Protein AF-A0A1Z4QS79-F1 (afdb_monomer_lite)

pLDDT: mean 78.28, std 18.66, range [39.72, 96.19]

Structure (mmCIF, N/CA/C/O backbone):
data_AF-A0A1Z4QS79-F1
#
_entry.id   AF-A0A1Z4QS79-F1
#
loop_
_atom_site.group_PDB
_atom_site.id
_atom_site.type_symbol
_atom_site.label_atom_id
_atom_site.label_alt_id
_atom_site.label_comp_id
_atom_site.label_asym_id
_atom_site.label_entity_id
_atom_site.label_seq_id
_atom_site.pdbx_PDB_ins_code
_atom_site.Cartn_x
_atom_site.Cartn_y
_atom_site.Cartn_z
_atom_site.occupancy
_atom_site.B_iso_or_equiv
_atom_site.auth_seq_id
_atom_site.auth_comp_id
_atom_site.auth_asym_id
_atom_site.auth_atom_id
_atom_site.pdbx_PDB_model_num
ATOM 1 N N . MET A 1 1 ? 86.157 -21.335 18.950 1.00 47.50 1 MET A N 1
ATOM 2 C CA . MET A 1 1 ? 85.228 -20.273 19.401 1.00 47.50 1 MET A CA 1
ATOM 3 C C . MET A 1 1 ? 84.465 -19.726 18.205 1.00 47.50 1 MET A C 1
ATOM 5 O O . MET A 1 1 ? 85.103 -19.113 17.361 1.00 47.50 1 MET A O 1
ATOM 9 N N . LYS A 1 2 ? 83.144 -19.935 18.139 1.00 39.72 2 LYS A N 1
ATOM 10 C CA . LYS A 1 2 ? 82.131 -18.907 17.822 1.00 39.72 2 LYS A CA 1
ATOM 11 C C . LYS A 1 2 ? 80.748 -19.562 17.722 1.00 39.72 2 LYS A C 1
ATOM 13 O O . LYS A 1 2 ? 80.511 -20.421 16.884 1.00 39.72 2 LYS A O 1
ATOM 18 N N . PHE A 1 3 ? 79.905 -19.155 18.665 1.00 45.88 3 PHE A N 1
ATOM 19 C CA . PHE A 1 3 ? 78.461 -19.349 18.743 1.00 45.88 3 PHE A CA 1
ATOM 20 C C . PHE A 1 3 ? 77.746 -18.755 17.526 1.00 45.88 3 PHE A C 1
ATOM 22 O O . PHE A 1 3 ? 78.209 -17.740 17.017 1.00 45.88 3 PHE A O 1
ATOM 29 N N . LEU A 1 4 ? 76.576 -19.292 17.170 1.00 42.06 4 LEU A N 1
ATOM 30 C CA . LEU A 1 4 ? 75.436 -18.524 16.642 1.00 42.06 4 LEU A CA 1
ATOM 31 C C . LEU A 1 4 ? 74.175 -19.399 16.823 1.00 42.06 4 LEU A C 1
ATOM 33 O O . LEU A 1 4 ? 74.012 -20.397 16.133 1.00 42.06 4 LEU A O 1
ATOM 37 N N . LEU A 1 5 ? 73.498 -19.326 17.970 1.00 43.06 5 LEU A N 1
ATOM 38 C CA . LEU A 1 5 ? 72.330 -18.482 18.274 1.00 43.06 5 LEU A CA 1
ATOM 39 C C . LEU A 1 5 ? 71.198 -18.514 17.233 1.00 43.06 5 LEU A C 1
ATOM 41 O O . LEU A 1 5 ? 71.299 -17.959 16.143 1.00 43.06 5 LEU A O 1
ATOM 45 N N . SER A 1 6 ? 70.100 -19.129 17.677 1.00 45.69 6 SER A N 1
ATOM 46 C CA . SER A 1 6 ? 68.745 -19.096 17.142 1.00 45.69 6 SER A CA 1
ATOM 47 C C . SER A 1 6 ? 68.242 -17.685 16.843 1.00 45.69 6 SER A C 1
ATOM 49 O O . SER A 1 6 ? 68.407 -16.786 17.665 1.00 45.69 6 SER A O 1
ATOM 51 N N . PHE A 1 7 ? 67.481 -17.543 15.758 1.00 44.22 7 PHE A N 1
ATOM 52 C CA . PHE A 1 7 ? 66.490 -16.479 15.618 1.00 44.22 7 PHE A CA 1
ATOM 53 C C . PHE A 1 7 ? 65.164 -17.073 15.142 1.00 44.22 7 PHE A C 1
ATOM 55 O O . PHE A 1 7 ? 64.984 -17.417 13.978 1.00 44.22 7 PHE A O 1
ATOM 62 N N . ILE A 1 8 ? 64.242 -17.202 16.094 1.00 52.78 8 ILE A N 1
ATOM 63 C CA . ILE A 1 8 ? 62.802 -17.270 15.861 1.00 52.78 8 ILE A CA 1
ATOM 64 C C . ILE A 1 8 ? 62.347 -15.814 15.789 1.00 52.78 8 ILE A C 1
ATOM 66 O O . ILE A 1 8 ? 62.561 -15.085 16.755 1.00 52.78 8 ILE A O 1
ATOM 70 N N . PHE A 1 9 ? 61.712 -15.383 14.699 1.00 46.50 9 PHE A N 1
ATOM 71 C CA . PHE A 1 9 ? 60.899 -14.168 14.729 1.00 46.50 9 PHE A CA 1
ATOM 72 C C . PHE A 1 9 ? 59.564 -14.379 14.021 1.00 46.50 9 PHE A C 1
ATOM 74 O O . PHE A 1 9 ? 59.480 -14.940 12.932 1.00 46.50 9 PHE A O 1
ATOM 81 N N . ALA A 1 10 ? 58.531 -13.971 14.752 1.00 49.75 10 ALA A N 1
ATOM 82 C CA . ALA A 1 10 ? 57.117 -14.214 14.553 1.00 49.75 10 ALA A CA 1
ATOM 83 C C . ALA A 1 10 ? 56.585 -13.761 13.187 1.00 49.75 10 ALA A C 1
ATOM 85 O O . ALA A 1 10 ? 56.844 -12.647 12.734 1.00 49.75 10 ALA A O 1
ATOM 86 N N . ALA A 1 11 ? 55.741 -14.604 12.589 1.00 48.88 11 ALA A N 1
ATOM 87 C CA . ALA A 1 11 ? 54.849 -14.203 11.515 1.00 48.88 11 ALA A CA 1
ATOM 88 C C . ALA A 1 11 ? 53.776 -13.259 12.084 1.00 48.88 11 ALA A C 1
ATOM 90 O O . ALA A 1 11 ? 52.898 -13.676 12.839 1.00 48.88 11 ALA A O 1
ATOM 91 N N . PHE A 1 12 ? 53.849 -11.978 11.726 1.00 48.09 12 PHE A N 1
ATOM 92 C CA . PHE A 1 12 ? 52.761 -11.028 11.942 1.00 48.09 12 PHE A CA 1
ATOM 93 C C . PHE A 1 12 ? 51.652 -11.317 10.922 1.00 48.09 12 PHE A C 1
ATOM 95 O O . PHE A 1 12 ? 51.710 -10.875 9.776 1.00 48.09 12 PHE A O 1
ATOM 102 N N . ALA A 1 13 ? 50.633 -12.074 11.329 1.00 51.91 13 ALA A N 1
ATOM 103 C CA . ALA A 1 13 ? 49.377 -12.149 10.593 1.00 51.91 13 ALA A CA 1
ATOM 104 C C . ALA A 1 13 ? 48.588 -10.858 10.853 1.00 51.91 13 ALA A C 1
ATOM 106 O O . ALA A 1 13 ? 47.890 -10.719 11.856 1.00 51.91 13 ALA A O 1
ATOM 107 N N . MET A 1 14 ? 48.736 -9.882 9.959 1.00 46.66 14 MET A N 1
ATOM 108 C CA . MET A 1 14 ? 47.912 -8.678 9.951 1.00 46.66 14 MET A CA 1
ATOM 109 C C . MET A 1 14 ? 46.526 -9.060 9.417 1.00 46.66 14 MET A C 1
ATOM 111 O O . MET A 1 14 ? 46.301 -9.129 8.211 1.00 46.66 14 MET A O 1
ATOM 115 N N . VAL A 1 15 ? 45.600 -9.375 10.325 1.00 53.22 15 VAL A N 1
ATOM 116 C CA . VAL A 1 15 ? 44.181 -9.548 9.995 1.00 53.22 15 VAL A CA 1
ATOM 117 C C . VAL A 1 15 ? 43.648 -8.181 9.575 1.00 53.22 15 VAL A C 1
ATOM 119 O O . VAL A 1 15 ? 43.392 -7.317 10.413 1.00 53.22 15 VAL A O 1
ATOM 122 N N . MET A 1 16 ? 43.512 -7.962 8.267 1.00 52.84 16 MET A N 1
ATOM 123 C CA . MET A 1 16 ? 42.755 -6.829 7.750 1.00 52.84 16 MET A CA 1
ATOM 124 C C . MET A 1 16 ? 41.280 -7.043 8.098 1.00 52.84 16 MET A C 1
ATOM 126 O O . MET A 1 16 ? 40.568 -7.791 7.430 1.00 52.84 16 MET A O 1
ATOM 130 N N . LEU A 1 17 ? 40.822 -6.388 9.162 1.00 52.34 17 LEU A N 1
ATOM 131 C CA . LEU A 1 17 ? 39.403 -6.163 9.404 1.00 52.34 17 LEU A CA 1
ATOM 132 C C . LEU A 1 17 ? 38.898 -5.205 8.320 1.00 52.34 17 LEU A C 1
ATOM 134 O O . LEU A 1 17 ? 39.028 -3.989 8.441 1.00 52.34 17 LEU A O 1
ATOM 138 N N . LEU A 1 18 ? 38.351 -5.755 7.237 1.00 54.00 18 LEU A N 1
ATOM 139 C CA . LEU A 1 18 ? 37.531 -4.979 6.313 1.00 54.00 18 LEU A CA 1
ATOM 140 C C . LEU A 1 18 ? 36.251 -4.575 7.061 1.00 54.00 18 LEU A C 1
ATOM 142 O O . LEU A 1 18 ? 35.543 -5.462 7.544 1.00 54.00 18 LEU A O 1
ATOM 146 N N . PRO A 1 19 ? 35.909 -3.278 7.165 1.00 46.22 19 PRO A N 1
ATOM 147 C CA . PRO A 1 19 ? 34.593 -2.893 7.635 1.00 46.22 19 PRO A CA 1
ATOM 148 C C . PRO A 1 19 ? 33.586 -3.312 6.563 1.00 46.22 19 PRO A C 1
ATOM 150 O O . PRO A 1 19 ? 33.471 -2.688 5.507 1.00 46.22 19 PRO A O 1
ATOM 153 N N . SER A 1 20 ? 32.860 -4.398 6.818 1.00 48.53 20 SER A N 1
ATOM 154 C CA . SER A 1 20 ? 31.689 -4.769 6.036 1.00 48.53 20 SER A CA 1
ATOM 155 C C . SER A 1 20 ? 30.589 -3.742 6.300 1.00 48.53 20 SER A C 1
ATOM 157 O O . SER A 1 20 ? 29.686 -3.971 7.102 1.00 48.53 20 SER A O 1
ATOM 159 N N . ASN A 1 21 ? 30.648 -2.603 5.612 1.00 47.69 21 ASN A N 1
ATOM 160 C CA . ASN A 1 21 ? 29.465 -1.789 5.364 1.00 47.69 21 ASN A CA 1
ATOM 161 C C . ASN A 1 21 ? 28.596 -2.551 4.360 1.00 47.69 21 ASN A C 1
ATOM 163 O O . ASN A 1 21 ? 28.515 -2.216 3.180 1.00 47.69 21 ASN A O 1
ATOM 167 N N . ALA A 1 22 ? 27.970 -3.625 4.841 1.00 46.41 22 ALA A N 1
ATOM 168 C CA . ALA A 1 22 ? 26.779 -4.159 4.223 1.00 46.41 22 ALA A CA 1
ATOM 169 C C . ALA A 1 22 ? 25.713 -3.075 4.390 1.00 46.41 22 ALA A C 1
ATOM 171 O O . ALA A 1 22 ? 25.005 -3.027 5.393 1.00 46.41 22 ALA A O 1
ATOM 172 N N . TYR A 1 23 ? 25.641 -2.155 3.427 1.00 49.38 23 TYR A N 1
ATOM 173 C CA . TYR A 1 23 ? 24.408 -1.431 3.175 1.00 49.38 23 TYR A CA 1
ATOM 174 C C . TYR A 1 23 ? 23.348 -2.515 3.023 1.00 49.38 23 TYR A C 1
ATOM 176 O O . TYR A 1 23 ? 23.377 -3.262 2.046 1.00 49.38 23 TYR A O 1
ATOM 184 N N . ALA A 1 24 ? 22.508 -2.695 4.043 1.00 55.19 24 ALA A N 1
ATOM 185 C CA . ALA A 1 24 ? 21.396 -3.622 3.976 1.00 55.19 24 ALA A CA 1
ATOM 186 C C . ALA A 1 24 ? 20.563 -3.182 2.773 1.00 55.19 24 ALA A C 1
ATOM 188 O O . ALA A 1 24 ? 19.908 -2.143 2.815 1.00 55.19 24 ALA A O 1
ATOM 189 N N . GLN A 1 25 ? 20.711 -3.894 1.658 1.00 57.06 25 GLN A N 1
ATOM 190 C CA . GLN A 1 25 ? 20.083 -3.519 0.407 1.00 57.06 25 GLN A CA 1
ATOM 191 C C . GLN A 1 25 ? 18.580 -3.628 0.626 1.00 57.06 25 GLN A C 1
ATOM 193 O O . GLN A 1 25 ? 18.061 -4.731 0.801 1.00 57.06 25 GLN A O 1
ATOM 198 N N . GLU A 1 26 ? 17.898 -2.482 0.677 1.00 64.44 26 GLU A N 1
ATOM 199 C CA . GLU A 1 26 ? 16.449 -2.480 0.785 1.00 64.44 26 GLU A CA 1
ATOM 200 C C . GLU A 1 26 ? 15.877 -3.231 -0.411 1.00 64.44 26 GLU A C 1
ATOM 202 O O . GLU A 1 26 ? 16.167 -2.921 -1.571 1.00 64.44 26 GLU A O 1
ATOM 207 N N . PHE A 1 27 ? 15.048 -4.229 -0.137 1.00 79.50 27 PHE A N 1
ATOM 208 C CA . PHE A 1 27 ? 14.344 -4.913 -1.198 1.00 79.50 27 PHE A CA 1
ATOM 209 C C . PHE A 1 27 ? 13.254 -3.985 -1.745 1.00 79.50 27 PHE A C 1
ATOM 211 O O . PHE A 1 27 ? 12.422 -3.433 -1.013 1.00 79.50 27 PHE A O 1
ATOM 218 N N . LEU A 1 28 ? 13.277 -3.775 -3.059 1.00 84.69 28 LEU A N 1
ATOM 219 C CA . LEU A 1 28 ? 12.309 -2.926 -3.735 1.00 84.69 28 LEU A CA 1
ATOM 220 C C . LEU A 1 28 ? 11.098 -3.759 -4.149 1.00 84.69 28 LEU A C 1
ATOM 222 O O . LEU A 1 28 ? 11.108 -4.420 -5.188 1.00 84.69 28 LEU A O 1
ATOM 226 N N . LEU A 1 29 ? 10.052 -3.716 -3.324 1.00 90.44 29 LEU A N 1
ATOM 227 C CA . LEU A 1 29 ? 8.799 -4.413 -3.584 1.00 90.44 29 LEU A CA 1
ATOM 228 C C . LEU A 1 29 ? 8.131 -3.845 -4.841 1.00 90.44 29 LEU A C 1
ATOM 230 O O . LEU A 1 29 ? 7.831 -2.651 -4.906 1.00 90.44 29 LEU A O 1
ATOM 234 N N . GLN A 1 30 ? 7.904 -4.708 -5.831 1.00 92.12 30 GLN A N 1
ATOM 235 C CA . GLN A 1 30 ? 7.195 -4.378 -7.065 1.00 92.12 30 GLN A CA 1
ATOM 236 C C . GLN A 1 30 ? 5.896 -5.174 -7.164 1.00 92.12 30 GLN A C 1
ATOM 238 O O . GLN A 1 30 ? 5.864 -6.344 -6.782 1.00 92.12 30 GLN A O 1
ATOM 243 N N . LYS A 1 31 ? 4.858 -4.563 -7.740 1.00 92.12 31 LYS A N 1
ATOM 244 C CA . LYS A 1 31 ? 3.580 -5.215 -8.046 1.00 92.12 31 LYS A CA 1
ATOM 245 C C . LYS A 1 31 ? 3.164 -4.961 -9.498 1.00 92.12 31 LYS A C 1
ATOM 247 O O . LYS A 1 31 ? 3.371 -3.847 -9.994 1.00 92.12 31 LYS A O 1
ATOM 252 N N . PRO A 1 32 ? 2.600 -5.963 -10.196 1.00 93.06 32 PRO A N 1
ATOM 253 C CA . PRO A 1 32 ? 1.937 -5.757 -11.476 1.00 93.06 32 PRO A CA 1
ATOM 254 C C . PRO A 1 32 ? 0.814 -4.728 -11.349 1.00 93.06 32 PRO A C 1
ATOM 256 O O . PRO A 1 32 ? 0.009 -4.775 -10.422 1.00 93.06 32 PRO A O 1
ATOM 259 N N . VAL A 1 33 ? 0.713 -3.824 -12.319 1.00 90.19 33 VAL A N 1
ATOM 260 C CA . VAL A 1 33 ? -0.345 -2.803 -12.345 1.00 90.19 33 VAL A CA 1
ATOM 261 C C . VAL A 1 33 ? -1.734 -3.443 -12.385 1.00 90.19 33 VAL A C 1
ATOM 263 O O . VAL A 1 33 ? -2.635 -2.974 -11.700 1.00 90.19 33 VAL A O 1
ATOM 266 N N . VAL A 1 34 ? -1.887 -4.545 -13.124 1.00 90.50 34 VAL A N 1
ATOM 267 C CA . VAL A 1 34 ? -3.154 -5.289 -13.222 1.00 90.50 34 VAL A CA 1
ATOM 268 C C . VAL A 1 34 ? -3.585 -5.861 -11.869 1.00 90.50 34 VAL A C 1
ATOM 270 O O . VAL A 1 34 ? -4.770 -5.864 -11.563 1.00 90.50 34 VAL A O 1
ATOM 273 N N . GLU A 1 35 ? -2.643 -6.305 -11.034 1.00 90.75 35 GLU A N 1
ATOM 274 C CA . GLU A 1 35 ? -2.952 -6.822 -9.695 1.00 90.75 35 GLU A CA 1
ATOM 275 C C . GLU A 1 35 ? -3.537 -5.717 -8.806 1.00 90.75 35 GLU A C 1
ATOM 277 O O . GLU A 1 35 ? -4.578 -5.905 -8.180 1.00 90.75 35 GLU A O 1
ATOM 282 N N . LEU A 1 36 ? -2.931 -4.525 -8.839 1.00 87.88 36 LEU A N 1
ATOM 283 C CA . LEU A 1 36 ? -3.441 -3.351 -8.130 1.00 87.88 36 LEU A CA 1
ATOM 284 C C . LEU A 1 36 ? -4.826 -2.938 -8.651 1.00 87.88 36 LEU A C 1
ATOM 286 O O . LEU A 1 36 ? -5.719 -2.656 -7.858 1.00 87.88 36 LEU A O 1
ATOM 290 N N . GLN A 1 37 ? -5.032 -2.954 -9.969 1.00 85.94 37 GLN A N 1
ATOM 291 C CA . GLN A 1 37 ? -6.329 -2.642 -10.580 1.00 85.94 37 GLN A CA 1
ATOM 292 C C . GLN A 1 37 ? -7.423 -3.641 -10.194 1.00 85.94 37 GLN A C 1
ATOM 294 O O . GLN A 1 37 ? -8.558 -3.238 -9.949 1.00 85.94 37 GLN A O 1
ATOM 299 N N . ASN A 1 38 ? -7.087 -4.929 -10.099 1.00 87.06 38 ASN A N 1
ATOM 300 C CA . ASN A 1 38 ? -8.014 -5.972 -9.656 1.00 87.06 38 ASN A CA 1
ATOM 301 C C . ASN A 1 38 ? -8.381 -5.832 -8.173 1.00 87.06 38 ASN A C 1
ATOM 303 O O . ASN A 1 38 ? -9.488 -6.189 -7.787 1.00 87.06 38 ASN A O 1
ATOM 307 N N . ALA A 1 39 ? -7.482 -5.274 -7.360 1.00 83.81 39 ALA A N 1
ATOM 308 C CA . ALA A 1 39 ? -7.764 -4.849 -5.989 1.00 83.81 39 ALA A CA 1
ATOM 309 C C . ALA A 1 39 ? -8.407 -3.447 -5.916 1.00 83.81 39 ALA A C 1
ATOM 311 O O . ALA A 1 39 ? -8.390 -2.808 -4.866 1.00 83.81 39 ALA A O 1
ATOM 312 N N . GLU A 1 40 ? -8.960 -2.970 -7.034 1.00 80.75 40 GLU A N 1
ATOM 313 C CA . GLU A 1 40 ? -9.689 -1.708 -7.170 1.00 80.75 40 GLU A CA 1
ATOM 314 C C . GLU A 1 40 ? -8.853 -0.446 -6.903 1.00 80.75 40 GLU A C 1
ATOM 316 O O . GLU A 1 40 ? -9.407 0.624 -6.656 1.00 80.75 40 GLU A O 1
ATOM 321 N N . PHE A 1 41 ? -7.521 -0.522 -7.001 1.00 80.50 41 PHE A N 1
ATOM 322 C CA . PHE A 1 41 ? -6.665 0.665 -7.037 1.00 80.50 41 PHE A CA 1
ATOM 323 C C . PHE A 1 41 ? -6.659 1.287 -8.441 1.00 80.50 41 PHE A C 1
ATOM 325 O O . PHE A 1 41 ? -6.640 0.586 -9.454 1.00 80.50 41 PHE A O 1
ATOM 332 N N . SER A 1 42 ? -6.617 2.620 -8.537 1.00 70.88 42 SER A N 1
ATOM 333 C CA . SER A 1 42 ? -6.472 3.274 -9.841 1.00 70.88 42 SER A CA 1
ATOM 334 C C . SER A 1 42 ? -5.117 3.012 -10.464 1.00 70.88 42 SER A C 1
ATOM 336 O O . SER A 1 42 ? -4.114 2.772 -9.789 1.00 70.88 42 SER A O 1
ATOM 338 N N . ALA A 1 43 ? -5.086 3.139 -11.789 1.00 64.56 43 ALA A N 1
ATOM 339 C CA . ALA A 1 43 ? -3.857 3.040 -12.548 1.00 64.56 43 ALA A CA 1
ATOM 340 C C . ALA A 1 43 ? -2.807 4.059 -12.037 1.00 64.56 43 ALA A C 1
ATOM 342 O O . ALA A 1 43 ? -3.149 5.219 -11.790 1.00 64.56 43 ALA A O 1
ATOM 343 N N . PRO A 1 44 ? -1.515 3.686 -11.964 1.00 60.38 44 PRO A N 1
ATOM 344 C CA . PRO A 1 44 ? -0.441 4.503 -11.387 1.00 60.38 44 PRO A CA 1
ATOM 345 C C . PRO A 1 44 ? -0.303 5.935 -11.922 1.00 60.38 44 PRO A C 1
ATOM 347 O O . PRO A 1 44 ? 0.122 6.823 -11.192 1.00 60.38 44 PRO A O 1
ATOM 350 N N . ARG A 1 45 ? -0.707 6.210 -13.172 1.00 54.66 45 ARG A N 1
ATOM 351 C CA . ARG A 1 45 ? -0.722 7.583 -13.725 1.00 54.66 45 ARG A CA 1
ATOM 352 C C . ARG A 1 45 ? -1.685 8.529 -12.994 1.00 54.66 45 ARG A C 1
ATOM 354 O O . ARG A 1 45 ? -1.563 9.738 -13.146 1.00 54.66 45 ARG A O 1
ATOM 361 N N . GLN A 1 46 ? -2.624 7.988 -12.222 1.00 52.88 46 GLN A N 1
ATOM 362 C CA . GLN A 1 46 ? -3.583 8.717 -11.392 1.00 52.88 46 GLN A CA 1
ATOM 363 C C . GLN A 1 46 ? -3.286 8.577 -9.887 1.00 52.88 46 GLN A C 1
ATOM 365 O O . GLN A 1 46 ? -4.038 9.104 -9.070 1.00 52.88 46 GLN A O 1
ATOM 370 N N . ALA A 1 47 ? -2.186 7.914 -9.495 1.00 50.38 47 ALA A N 1
ATOM 371 C CA . ALA A 1 47 ? -1.875 7.537 -8.109 1.00 50.38 47 ALA A CA 1
ATOM 372 C C . ALA A 1 47 ? -1.412 8.691 -7.194 1.00 50.38 47 ALA A C 1
ATOM 374 O O . ALA A 1 47 ? -0.617 8.495 -6.282 1.00 50.38 47 ALA A O 1
ATOM 375 N N . ASN A 1 48 ? -1.965 9.887 -7.394 1.00 45.59 48 ASN A N 1
ATOM 376 C CA . ASN A 1 48 ? -2.046 10.919 -6.359 1.00 45.59 48 ASN A CA 1
ATOM 377 C C . ASN A 1 48 ? -3.337 10.782 -5.533 1.00 45.59 48 ASN A C 1
ATOM 379 O O . ASN A 1 48 ? -3.606 11.592 -4.646 1.00 45.59 48 ASN A O 1
AT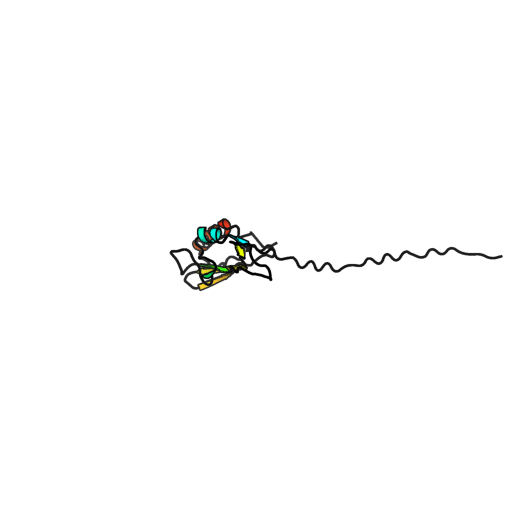OM 383 N N . SER A 1 49 ? -4.179 9.794 -5.840 1.00 44.19 49 SER A N 1
ATOM 384 C CA . SER A 1 49 ? -5.394 9.426 -5.116 1.00 44.19 49 SER A CA 1
ATOM 385 C C . SER A 1 49 ? -5.816 8.046 -5.608 1.00 44.19 49 SER A C 1
ATOM 387 O O . SER A 1 49 ? -6.086 7.936 -6.798 1.00 44.19 49 SER A O 1
ATOM 389 N N . PHE A 1 50 ? -5.942 7.014 -4.763 1.00 49.66 50 PHE A N 1
ATOM 390 C CA . PHE A 1 50 ? -7.040 6.082 -5.030 1.00 49.66 50 PHE A CA 1
ATOM 391 C C . PHE A 1 50 ? -7.507 5.220 -3.884 1.00 49.66 50 PHE A C 1
ATOM 393 O O . PHE A 1 50 ? -6.693 4.612 -3.195 1.00 49.66 50 PHE A O 1
ATOM 400 N N . TYR A 1 51 ? -8.840 5.154 -3.832 1.00 53.53 51 TYR A N 1
ATOM 401 C CA . TYR A 1 51 ? -9.713 4.382 -2.973 1.00 53.53 51 TYR A CA 1
ATOM 402 C C . TYR A 1 51 ? -10.809 3.698 -3.770 1.00 53.53 51 TYR A C 1
ATOM 404 O O . TYR A 1 51 ? -11.202 4.280 -4.780 1.00 53.53 51 TYR A O 1
ATOM 412 N N . PRO A 1 52 ? -11.263 2.494 -3.357 1.00 48.19 52 PRO A N 1
ATOM 413 C CA . PRO A 1 52 ? -12.181 1.678 -4.117 1.00 48.19 52 PRO A CA 1
ATOM 414 C C . PRO A 1 52 ? -13.413 2.494 -4.485 1.00 48.19 52 PRO A C 1
ATOM 416 O O . PRO A 1 52 ? -13.777 3.470 -3.819 1.00 48.19 52 PRO A O 1
ATOM 419 N N . LYS A 1 53 ? -14.016 2.061 -5.586 1.00 41.91 53 LYS A N 1
ATOM 420 C CA . LYS A 1 53 ? -14.986 2.749 -6.445 1.00 41.91 53 LYS A CA 1
ATOM 421 C C . LYS A 1 53 ? -16.105 3.527 -5.730 1.00 41.91 53 LYS A C 1
ATOM 423 O O . LYS A 1 53 ? -16.626 4.473 -6.317 1.00 41.91 53 LYS A O 1
ATOM 428 N N . ASP A 1 54 ? -16.415 3.196 -4.478 1.00 47.12 54 ASP A N 1
ATOM 429 C CA . ASP A 1 54 ? -17.627 3.644 -3.792 1.00 47.12 54 ASP A CA 1
ATOM 430 C C . ASP A 1 54 ? -17.395 4.511 -2.532 1.00 47.12 54 ASP A C 1
ATOM 432 O O . ASP A 1 54 ? -18.353 5.089 -2.021 1.00 47.12 54 ASP A O 1
ATOM 436 N N . ASN A 1 55 ? -16.162 4.666 -2.017 1.00 63.56 55 ASN A N 1
ATOM 437 C CA . ASN A 1 55 ? -15.911 5.493 -0.820 1.00 63.56 55 ASN A CA 1
ATOM 438 C C . ASN A 1 55 ? -14.577 6.256 -0.885 1.00 63.56 55 ASN A C 1
ATOM 440 O O . ASN A 1 55 ? -13.530 5.757 -0.479 1.00 63.56 55 ASN A O 1
ATOM 444 N N . GLN A 1 56 ? -14.623 7.510 -1.345 1.00 68.31 56 GLN A N 1
ATOM 445 C CA . GLN A 1 56 ? -13.447 8.390 -1.369 1.00 68.31 56 GLN A CA 1
ATOM 446 C C . GLN A 1 56 ? -13.024 8.890 0.021 1.00 68.31 56 GLN A C 1
ATOM 448 O O . GLN A 1 56 ? -11.912 9.405 0.172 1.00 68.31 56 GLN A O 1
ATOM 453 N N . ASP A 1 57 ? -13.870 8.731 1.035 1.00 79.81 57 ASP A N 1
ATOM 454 C CA . ASP A 1 57 ? -13.644 9.296 2.359 1.00 79.81 57 ASP A CA 1
ATOM 455 C C . ASP A 1 57 ? -12.763 8.380 3.222 1.00 79.81 57 ASP A C 1
ATOM 457 O O . ASP A 1 57 ? -11.901 8.880 3.947 1.00 79.81 57 ASP A O 1
ATOM 461 N N . THR A 1 58 ? -12.904 7.056 3.113 1.00 85.00 58 THR A N 1
ATOM 462 C CA . THR A 1 58 ? -12.213 6.089 3.989 1.00 85.00 58 THR A CA 1
ATOM 463 C C . THR A 1 58 ? -11.441 5.037 3.220 1.00 85.00 58 THR A C 1
ATOM 465 O O . THR A 1 58 ? -12.069 4.308 2.470 1.00 85.00 58 THR A O 1
ATOM 468 N N . HIS A 1 59 ? -10.115 4.980 3.475 1.00 85.56 59 HIS A N 1
ATOM 469 C CA . HIS A 1 59 ? -9.014 5.251 2.539 1.00 85.56 59 HIS A CA 1
ATOM 470 C C . HIS A 1 59 ? -7.583 4.662 2.869 1.00 85.56 59 HIS A C 1
ATOM 472 O O . HIS A 1 59 ? -7.239 4.446 4.010 1.00 85.56 59 HIS A O 1
ATOM 478 N N . ILE A 1 60 ? -6.750 4.291 1.879 1.00 88.75 60 ILE A N 1
ATOM 479 C CA . ILE A 1 60 ? -5.468 3.529 1.762 1.00 88.75 60 ILE A CA 1
ATOM 480 C C . ILE A 1 60 ? -4.832 4.218 0.557 1.00 88.75 60 ILE A C 1
ATOM 482 O O . ILE A 1 60 ? -5.262 4.087 -0.582 1.00 88.75 60 ILE A O 1
ATOM 486 N N . HIS A 1 61 ? -3.787 4.973 0.776 1.00 87.44 61 HIS A N 1
ATOM 487 C CA . HIS A 1 61 ? -3.119 5.657 -0.309 1.00 87.44 61 HIS A CA 1
ATOM 488 C C . HIS A 1 61 ? -1.811 4.938 -0.602 1.00 87.44 61 HIS A C 1
ATOM 490 O O . HIS A 1 61 ? -0.966 4.865 0.286 1.00 87.44 61 HIS A O 1
ATOM 496 N N . LEU A 1 62 ? -1.627 4.434 -1.824 1.00 88.44 62 LEU A N 1
ATOM 497 C CA . LEU A 1 62 ? -0.375 3.794 -2.230 1.00 88.44 62 LEU A CA 1
ATOM 498 C C . LEU A 1 62 ? 0.541 4.779 -2.961 1.00 88.44 62 LEU A C 1
ATOM 500 O O . LEU A 1 62 ? 0.103 5.477 -3.871 1.00 88.44 62 LEU A O 1
ATOM 504 N N . GLY A 1 63 ? 1.827 4.792 -2.612 1.00 87.69 63 GLY A N 1
ATOM 505 C CA . GLY A 1 63 ? 2.866 5.404 -3.441 1.00 87.69 63 GLY A CA 1
ATOM 506 C C . GLY A 1 63 ? 3.412 4.377 -4.425 1.00 87.69 63 GLY A C 1
ATOM 507 O O . GLY A 1 63 ? 4.067 3.425 -3.997 1.00 87.69 63 GLY A O 1
ATOM 508 N N . VAL A 1 64 ? 3.134 4.561 -5.722 1.00 90.44 64 VAL A N 1
ATOM 509 C CA . VAL A 1 64 ? 3.438 3.559 -6.760 1.00 90.44 64 VAL A CA 1
ATOM 510 C C . VAL A 1 64 ? 4.243 4.081 -7.958 1.00 90.44 64 VAL A C 1
ATOM 512 O O . VAL A 1 64 ? 3.742 4.132 -9.085 1.00 90.44 64 VAL A O 1
ATOM 515 N N . PRO A 1 65 ? 5.503 4.505 -7.760 1.00 87.94 65 PRO A N 1
ATOM 516 C CA . PRO A 1 65 ? 6.307 5.036 -8.850 1.00 87.94 65 PRO A CA 1
ATOM 517 C C . PRO A 1 65 ? 6.791 3.929 -9.802 1.00 87.94 65 PRO A C 1
ATOM 519 O O . PRO A 1 65 ? 7.022 2.785 -9.408 1.00 87.94 65 PRO A O 1
ATOM 522 N N . THR A 1 66 ? 7.033 4.291 -11.063 1.00 90.06 66 THR A N 1
ATOM 523 C CA . THR A 1 66 ? 7.700 3.422 -12.052 1.00 90.06 66 THR A CA 1
ATOM 524 C C . THR A 1 66 ? 9.225 3.429 -11.915 1.00 90.06 66 THR A C 1
ATOM 526 O O . THR A 1 66 ? 9.897 2.609 -12.533 1.00 90.06 66 THR A O 1
ATOM 529 N N . GLN A 1 67 ? 9.781 4.343 -11.114 1.00 89.88 67 GLN A N 1
ATOM 530 C CA . GLN A 1 67 ? 11.204 4.422 -10.795 1.00 89.88 67 GLN A CA 1
ATOM 531 C C . GLN A 1 67 ? 11.398 4.739 -9.310 1.00 89.88 67 GLN A C 1
ATOM 533 O O . GLN A 1 67 ? 10.775 5.658 -8.782 1.00 89.88 67 GLN A O 1
ATOM 538 N N . TYR A 1 68 ? 12.280 4.004 -8.637 1.00 88.31 68 TYR A N 1
ATOM 539 C CA . TYR A 1 68 ? 12.594 4.208 -7.225 1.00 88.31 68 TYR A CA 1
ATOM 540 C C . TYR A 1 68 ? 14.039 3.794 -6.930 1.00 88.31 68 TYR A C 1
ATOM 542 O O . TYR A 1 68 ? 14.504 2.787 -7.452 1.00 88.31 68 TYR A O 1
ATOM 550 N N . GLN A 1 69 ? 14.765 4.592 -6.136 1.0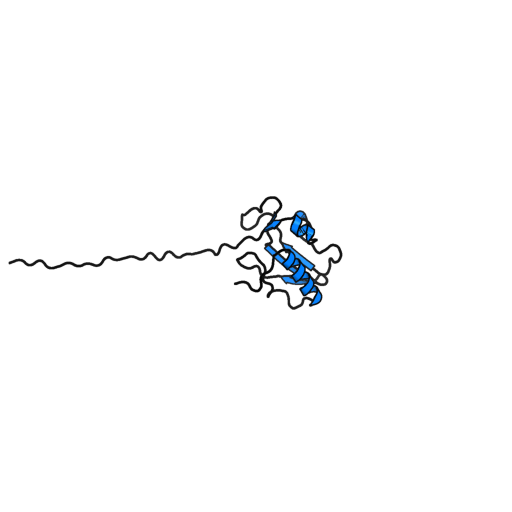0 89.44 69 GLN A N 1
ATOM 551 C CA . GLN A 1 69 ? 16.186 4.365 -5.809 1.00 89.44 69 GLN A CA 1
ATOM 552 C C . GLN A 1 69 ? 17.055 4.033 -7.046 1.00 89.44 69 GLN A C 1
ATOM 554 O O . GLN A 1 69 ? 17.837 3.087 -7.046 1.00 89.44 69 GLN A O 1
ATOM 559 N N . ASN A 1 70 ? 16.894 4.810 -8.126 1.00 89.44 70 ASN A N 1
ATOM 560 C CA . ASN A 1 70 ? 17.581 4.632 -9.418 1.00 89.44 70 ASN A CA 1
ATOM 561 C C . ASN A 1 70 ? 17.305 3.304 -10.148 1.00 89.44 70 ASN A C 1
ATOM 563 O O . ASN A 1 70 ? 17.962 3.009 -11.143 1.00 89.44 70 ASN A O 1
ATOM 567 N N . GLN A 1 71 ? 16.314 2.527 -9.710 1.00 89.31 71 GLN A N 1
ATOM 568 C CA . GLN A 1 71 ? 15.841 1.340 -10.414 1.00 89.31 71 GLN A CA 1
ATOM 569 C C . GLN A 1 71 ? 14.524 1.638 -11.120 1.00 89.31 71 GLN A C 1
ATOM 571 O O . GLN A 1 71 ? 13.630 2.262 -10.549 1.00 89.31 71 GLN A O 1
ATOM 576 N N . VAL A 1 72 ? 14.400 1.176 -12.361 1.00 91.00 72 VAL A N 1
ATOM 577 C CA . VAL A 1 72 ? 13.148 1.220 -13.123 1.00 91.00 72 VAL A CA 1
ATOM 578 C C . VAL A 1 72 ? 12.385 -0.075 -12.860 1.00 91.00 72 VAL A C 1
ATOM 580 O O . VAL A 1 72 ? 12.973 -1.159 -12.841 1.00 91.00 72 VAL A O 1
ATOM 583 N N . ALA A 1 73 ? 11.080 0.031 -12.620 1.00 90.00 73 ALA A N 1
ATOM 584 C CA . ALA A 1 73 ? 10.222 -1.129 -12.434 1.00 90.00 73 ALA A CA 1
ATOM 585 C C . ALA A 1 73 ? 10.180 -1.969 -13.718 1.00 90.00 73 ALA A C 1
ATOM 587 O O . ALA A 1 73 ? 10.3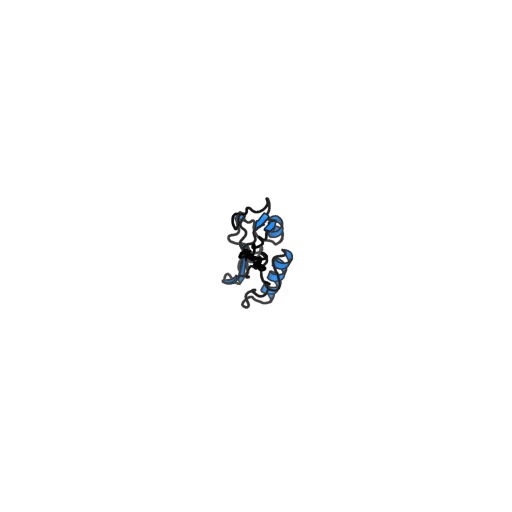27 -1.453 -14.830 1.00 90.00 73 ALA A O 1
ATOM 588 N N . LYS A 1 74 ? 9.952 -3.278 -13.576 1.00 93.75 74 LYS A N 1
ATOM 589 C CA . LYS A 1 74 ? 9.725 -4.148 -14.738 1.00 93.75 74 LYS A CA 1
ATOM 590 C C . LYS A 1 74 ? 8.541 -3.621 -15.553 1.00 93.75 74 LYS A C 1
ATOM 592 O O . LYS A 1 74 ? 7.606 -3.048 -14.995 1.00 93.75 74 LYS A O 1
ATOM 597 N N . GLN A 1 75 ? 8.560 -3.829 -16.869 1.00 93.62 75 GLN A N 1
ATOM 598 C CA . GLN A 1 75 ? 7.432 -3.444 -17.717 1.00 93.62 75 GLN A CA 1
ATOM 599 C C . GLN A 1 75 ? 6.131 -4.063 -17.186 1.00 93.62 75 GLN A C 1
ATOM 601 O O . GLN A 1 75 ? 6.078 -5.260 -16.917 1.00 93.62 75 GLN A O 1
ATOM 606 N N . GLY A 1 76 ? 5.093 -3.236 -17.035 1.00 91.06 76 GLY A N 1
ATOM 607 C CA . GLY A 1 76 ? 3.810 -3.653 -16.462 1.00 91.06 76 GLY A CA 1
ATOM 608 C C . GLY A 1 76 ? 3.755 -3.644 -14.930 1.00 91.06 76 GLY A C 1
ATOM 609 O O . GLY A 1 76 ? 2.683 -3.887 -14.380 1.00 91.06 76 GLY A O 1
ATOM 610 N N . ASN A 1 77 ? 4.853 -3.306 -14.247 1.00 92.56 77 ASN A N 1
ATOM 611 C CA . ASN A 1 77 ? 4.931 -3.211 -12.793 1.00 92.56 77 ASN A CA 1
ATOM 612 C C . ASN A 1 77 ? 5.167 -1.772 -12.318 1.00 92.56 77 ASN A C 1
ATOM 614 O O . ASN A 1 77 ? 5.576 -0.884 -13.068 1.00 92.56 77 ASN A O 1
ATOM 618 N N . VAL A 1 78 ? 4.950 -1.580 -11.023 1.00 91.50 78 VAL A N 1
ATOM 619 C CA . VAL A 1 78 ? 5.321 -0.395 -10.245 1.00 91.50 78 VAL A CA 1
ATOM 620 C C . VAL A 1 78 ? 5.953 -0.827 -8.932 1.00 91.50 78 VAL A C 1
ATOM 622 O O . VAL A 1 78 ? 5.717 -1.942 -8.467 1.00 91.50 78 VAL A O 1
ATOM 625 N N . PHE A 1 79 ? 6.751 0.043 -8.322 1.00 92.06 79 PHE A N 1
ATOM 626 C CA . PHE A 1 79 ? 7.158 -0.149 -6.931 1.00 92.06 79 PHE A CA 1
ATOM 627 C C . PHE A 1 79 ? 5.987 0.150 -5.996 1.00 92.06 79 PHE A C 1
ATOM 629 O O . PHE A 1 79 ? 5.113 0.920 -6.365 1.00 92.06 79 PHE A O 1
ATOM 636 N N . VAL A 1 80 ? 5.982 -0.401 -4.783 1.00 90.88 80 VAL A N 1
ATOM 637 C CA . VAL A 1 80 ? 5.101 0.053 -3.695 1.00 90.88 80 VAL A CA 1
ATOM 638 C C . VAL A 1 80 ? 5.987 0.614 -2.592 1.00 90.88 80 VAL A C 1
ATOM 640 O O . VAL A 1 80 ? 6.699 -0.123 -1.913 1.00 90.88 80 VAL A O 1
ATOM 643 N N . THR A 1 81 ? 6.003 1.935 -2.449 1.00 90.69 81 THR A N 1
ATOM 644 C CA . THR A 1 81 ? 6.976 2.641 -1.596 1.00 90.69 81 THR A CA 1
ATOM 645 C C . THR A 1 81 ? 6.346 3.255 -0.356 1.00 90.69 81 THR A C 1
ATOM 647 O O . THR A 1 81 ? 7.055 3.627 0.578 1.00 90.69 81 THR A O 1
ATOM 650 N N . TYR A 1 82 ? 5.018 3.347 -0.332 1.00 89.75 82 TYR A N 1
ATOM 651 C CA . TYR A 1 82 ? 4.271 4.040 0.704 1.00 89.75 82 TYR A CA 1
ATOM 652 C C . TYR A 1 82 ? 2.839 3.508 0.808 1.00 89.75 82 TYR A C 1
ATOM 654 O O . TYR A 1 82 ? 2.225 3.225 -0.219 1.00 89.75 82 TYR A O 1
ATOM 662 N N . ILE A 1 83 ? 2.316 3.420 2.037 1.00 91.75 83 ILE A N 1
ATOM 663 C CA . ILE A 1 83 ? 0.913 3.106 2.337 1.00 91.75 83 ILE A CA 1
ATOM 664 C C . ILE A 1 83 ? 0.419 4.063 3.434 1.00 91.75 83 ILE A C 1
ATOM 666 O O . ILE A 1 83 ? 0.843 3.954 4.586 1.00 91.75 83 ILE A O 1
ATOM 670 N N . ALA A 1 84 ? -0.476 4.992 3.094 1.00 90.56 84 ALA A N 1
ATOM 671 C CA . ALA A 1 84 ? -1.228 5.804 4.063 1.00 90.56 84 ALA A CA 1
ATOM 672 C C . ALA A 1 84 ? -2.566 5.156 4.368 1.00 90.56 84 ALA A C 1
ATOM 674 O O . ALA A 1 84 ? -3.136 4.577 3.459 1.00 90.56 84 ALA A O 1
ATOM 675 N N . ILE A 1 85 ? -3.124 5.366 5.554 1.00 90.56 85 ILE A N 1
ATOM 676 C CA . ILE A 1 85 ? -4.514 5.061 5.892 1.00 90.56 85 ILE A CA 1
ATOM 677 C C . ILE A 1 85 ? -5.250 6.381 6.121 1.00 90.56 85 ILE A C 1
ATOM 679 O O . ILE A 1 85 ? -4.822 7.228 6.902 1.00 90.56 85 ILE A O 1
ATOM 683 N N . LYS A 1 86 ? -6.372 6.559 5.443 1.00 88.19 86 LYS A N 1
ATOM 684 C CA . LYS A 1 86 ? -7.268 7.702 5.534 1.00 88.19 86 LYS A CA 1
ATOM 685 C C . LYS A 1 86 ? -8.649 7.232 5.997 1.00 88.19 86 LYS A C 1
ATOM 687 O O . LYS A 1 86 ? -9.080 6.145 5.65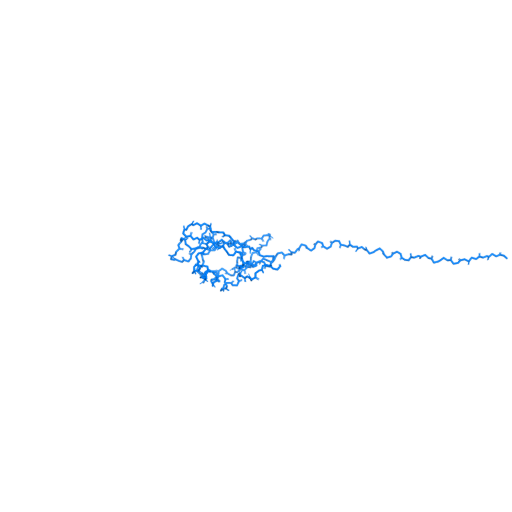0 1.00 88.19 86 LYS A O 1
ATOM 692 N N . GLU A 1 87 ? -9.356 8.025 6.781 1.00 87.75 87 GLU A N 1
ATOM 693 C CA . GLU A 1 87 ? -10.724 7.730 7.222 1.00 87.75 87 GLU A CA 1
ATOM 694 C C . GLU A 1 87 ? -11.482 9.046 7.353 1.00 87.75 87 GLU A C 1
ATOM 696 O O . GLU A 1 87 ? -10.950 10.006 7.913 1.00 87.75 87 GLU A O 1
ATOM 701 N N . ASN A 1 88 ? -12.693 9.126 6.798 1.00 87.88 88 ASN A N 1
ATOM 702 C CA . ASN A 1 88 ? -13.493 10.355 6.764 1.00 87.88 88 ASN A CA 1
ATOM 703 C C . ASN A 1 88 ? -12.707 11.581 6.251 1.00 87.88 88 ASN A C 1
ATOM 705 O O . ASN A 1 88 ? -12.759 12.661 6.837 1.00 87.88 88 ASN A O 1
ATOM 709 N N . LYS A 1 89 ? -11.936 11.404 5.168 1.00 83.38 89 LYS A N 1
ATOM 710 C CA . LYS A 1 89 ? -11.041 12.394 4.529 1.00 83.38 89 LYS A CA 1
ATOM 711 C C . LYS A 1 89 ? -9.813 12.804 5.354 1.00 83.38 89 LYS A C 1
ATOM 713 O O . LYS A 1 89 ? -8.999 13.594 4.874 1.00 83.38 89 LYS A O 1
ATOM 718 N N . VAL A 1 90 ? -9.623 12.256 6.552 1.00 87.25 90 VAL A N 1
ATOM 719 C CA . VAL A 1 90 ? -8.476 12.544 7.425 1.00 87.25 90 VAL A CA 1
ATOM 720 C C . VAL A 1 90 ? -7.382 11.507 7.208 1.00 87.25 90 VAL A C 1
ATOM 722 O O . VAL A 1 90 ? -7.669 10.318 7.150 1.00 87.25 90 VAL A O 1
ATOM 725 N N . ASN A 1 91 ? -6.116 11.929 7.126 1.00 89.56 91 ASN A N 1
ATOM 726 C CA . ASN A 1 91 ? -4.986 10.997 7.182 1.00 89.56 91 ASN A CA 1
ATOM 727 C C . ASN A 1 91 ? -4.776 10.513 8.622 1.00 89.56 91 ASN A C 1
ATOM 729 O O . ASN A 1 91 ? -4.398 11.300 9.489 1.00 89.56 91 ASN A O 1
ATOM 733 N N . LEU A 1 92 ? -5.024 9.227 8.868 1.00 92.44 92 LEU A N 1
ATOM 734 C CA . LEU A 1 92 ? -4.849 8.605 10.178 1.00 92.44 92 LEU A CA 1
ATOM 735 C C . LEU A 1 92 ? -3.392 8.238 10.460 1.00 92.44 92 LEU A C 1
ATOM 737 O O . LEU A 1 92 ? -3.000 8.165 11.625 1.00 92.44 92 LEU A O 1
ATOM 741 N N . GLY A 1 93 ? -2.597 8.004 9.417 1.00 91.88 93 GLY A N 1
ATOM 742 C CA . GLY A 1 93 ? -1.187 7.657 9.534 1.00 91.88 93 GLY A CA 1
ATOM 743 C C . GLY A 1 93 ? -0.705 6.762 8.401 1.00 91.88 93 GLY A C 1
ATOM 744 O O . GLY A 1 93 ? -1.437 6.467 7.462 1.00 91.88 93 GLY A O 1
ATOM 745 N N . ASN A 1 94 ? 0.544 6.319 8.508 1.00 92.31 94 ASN A N 1
ATOM 746 C CA . ASN A 1 94 ? 1.214 5.532 7.477 1.00 92.31 94 ASN A CA 1
ATOM 747 C C . ASN A 1 94 ? 1.718 4.220 8.064 1.00 92.31 94 ASN A C 1
ATOM 749 O O . ASN A 1 94 ? 2.184 4.203 9.204 1.00 92.31 94 ASN A O 1
ATOM 753 N N . LEU A 1 95 ? 1.699 3.157 7.264 1.00 94.81 95 LEU A N 1
ATOM 754 C CA . LEU A 1 95 ? 2.411 1.934 7.615 1.00 94.81 95 LEU A CA 1
ATOM 755 C C . LEU A 1 95 ? 3.918 2.139 7.440 1.00 94.81 95 LEU A C 1
ATOM 757 O O . LEU A 1 95 ? 4.377 2.763 6.479 1.00 94.81 95 LEU A O 1
ATOM 761 N N . LYS A 1 96 ? 4.700 1.578 8.358 1.00 95.44 96 LYS A N 1
ATOM 762 C CA . LYS A 1 96 ? 6.158 1.538 8.280 1.00 95.44 96 LYS A CA 1
ATOM 763 C C . LYS A 1 96 ? 6.583 0.529 7.219 1.00 95.44 96 LYS A C 1
ATOM 765 O O . LYS A 1 96 ? 6.190 -0.632 7.274 1.00 95.44 96 LYS A O 1
ATOM 770 N N . ARG A 1 97 ? 7.432 0.964 6.288 1.00 93.56 97 ARG A N 1
ATOM 771 C CA . ARG A 1 97 ? 8.107 0.080 5.333 1.00 93.56 97 ARG A CA 1
ATOM 772 C C . ARG A 1 97 ? 9.305 -0.591 6.014 1.00 93.56 97 ARG A C 1
ATOM 774 O O . ARG A 1 97 ? 10.088 0.079 6.687 1.00 93.56 97 ARG A O 1
ATOM 781 N N . CYS A 1 98 ? 9.429 -1.902 5.861 1.00 92.88 98 CYS A N 1
ATOM 782 C CA . CYS A 1 98 ? 10.565 -2.686 6.329 1.00 92.88 98 CYS A CA 1
ATOM 783 C C . CYS A 1 98 ? 11.699 -2.666 5.297 1.00 92.88 98 CYS A C 1
ATOM 785 O O . CYS A 1 98 ? 11.473 -2.408 4.114 1.00 92.88 98 CYS A O 1
ATOM 787 N N . ASN A 1 99 ? 12.910 -3.048 5.713 1.00 90.31 99 ASN A N 1
ATOM 788 C CA . ASN A 1 99 ? 14.056 -3.180 4.802 1.00 90.31 99 ASN A CA 1
ATOM 789 C C . ASN A 1 99 ? 13.817 -4.250 3.717 1.00 90.31 99 ASN A C 1
ATOM 791 O O . ASN A 1 99 ? 14.440 -4.232 2.663 1.00 90.31 99 ASN A O 1
ATOM 795 N N . THR A 1 100 ? 12.876 -5.168 3.943 1.00 89.56 100 THR A N 1
ATOM 796 C CA . THR A 1 100 ? 12.413 -6.162 2.964 1.00 89.56 100 THR A CA 1
ATOM 797 C C . THR A 1 100 ? 11.412 -5.599 1.948 1.00 89.56 100 THR A C 1
ATOM 799 O O . THR A 1 100 ? 10.915 -6.341 1.108 1.00 89.56 100 THR A O 1
ATOM 802 N N . GLY A 1 101 ? 11.074 -4.311 2.018 1.00 90.19 101 GLY A N 1
ATOM 803 C CA . GLY A 1 101 ? 10.125 -3.650 1.123 1.00 90.19 101 GLY A CA 1
ATOM 804 C C . GLY A 1 101 ? 8.650 -3.825 1.489 1.00 90.19 101 GLY A C 1
ATOM 805 O O . GLY A 1 101 ? 7.846 -3.007 1.052 1.00 90.19 101 GLY A O 1
ATOM 806 N N . TYR A 1 102 ? 8.306 -4.830 2.299 1.00 94.56 102 TYR A N 1
ATOM 807 C CA . TYR A 1 102 ? 6.959 -5.038 2.848 1.00 94.56 102 TYR A CA 1
ATOM 808 C C . TYR A 1 102 ? 6.620 -4.014 3.940 1.00 94.56 102 TYR A C 1
ATOM 810 O O . TYR A 1 102 ? 7.493 -3.288 4.419 1.00 94.56 102 TYR A O 1
ATOM 818 N N . PHE A 1 103 ? 5.355 -3.969 4.354 1.00 95.62 103 PHE A N 1
ATOM 819 C CA . PHE A 1 103 ? 4.843 -3.015 5.335 1.00 95.62 103 PHE A CA 1
ATOM 820 C C . PHE A 1 103 ? 4.441 -3.696 6.643 1.00 95.62 103 PHE A C 1
ATOM 822 O O . PHE A 1 103 ? 3.835 -4.765 6.654 1.00 95.62 103 PHE A O 1
ATOM 829 N N . ASP A 1 104 ? 4.780 -3.063 7.761 1.00 96.19 104 ASP A N 1
ATOM 830 C CA . ASP A 1 104 ? 4.576 -3.622 9.092 1.00 96.19 104 ASP A CA 1
ATOM 831 C C . ASP A 1 104 ? 3.126 -3.467 9.556 1.00 96.19 104 ASP A C 1
ATOM 833 O O . ASP A 1 104 ? 2.661 -2.360 9.856 1.00 96.19 104 ASP A O 1
ATOM 837 N N . LEU A 1 105 ? 2.431 -4.593 9.698 1.00 94.75 105 LEU A N 1
ATOM 838 C CA . LEU A 1 105 ? 1.070 -4.661 10.217 1.00 94.75 105 LEU A CA 1
ATOM 839 C C . LEU A 1 105 ? 0.932 -4.031 11.616 1.00 94.75 105 LEU A C 1
ATOM 841 O O . LEU A 1 105 ? -0.113 -3.458 11.931 1.00 94.75 105 LEU A O 1
ATOM 845 N N . LYS A 1 106 ? 1.976 -4.077 12.454 1.00 95.00 106 LYS A N 1
ATOM 846 C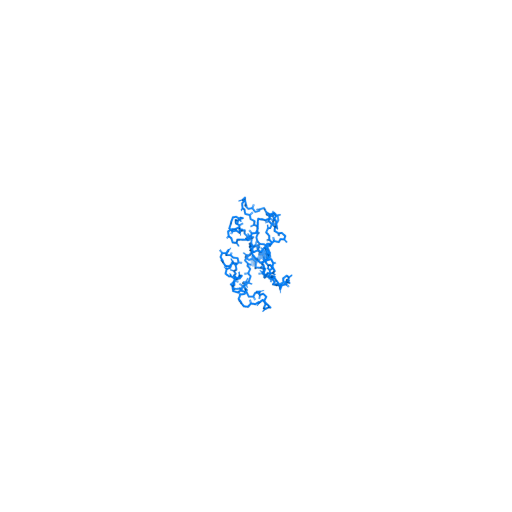 CA . LYS A 1 106 ? 1.950 -3.516 13.817 1.00 95.00 106 LYS A CA 1
ATOM 847 C C . LYS A 1 106 ? 1.907 -1.994 13.835 1.00 95.00 106 LYS A C 1
ATOM 849 O O . LYS A 1 106 ? 1.590 -1.404 14.860 1.00 95.00 106 LYS A O 1
ATOM 854 N N . THR A 1 107 ? 2.197 -1.360 12.703 1.00 95.38 107 THR A N 1
ATOM 855 C CA . THR A 1 107 ? 2.173 0.101 12.561 1.00 95.38 107 THR A CA 1
ATOM 856 C C . THR A 1 107 ? 0.861 0.629 11.992 1.00 95.38 107 THR A C 1
ATOM 858 O O . THR A 1 107 ? 0.746 1.814 11.685 1.00 95.38 107 THR A O 1
ATOM 861 N N . PHE A 1 108 ? -0.152 -0.235 11.871 1.00 94.25 108 PHE A N 1
ATOM 862 C CA . PHE A 1 108 ? -1.483 0.186 11.458 1.00 94.25 108 PHE A CA 1
ATOM 863 C C . PHE A 1 108 ? -2.054 1.211 12.451 1.00 94.25 108 PHE A C 1
ATOM 865 O O . PHE A 1 108 ? -2.114 0.900 13.644 1.00 94.25 108 PHE A O 1
ATOM 872 N N . PRO A 1 109 ? -2.512 2.396 11.996 1.00 92.69 109 PRO A N 1
ATOM 873 C CA . PRO A 1 109 ? -2.968 3.455 12.890 1.00 92.69 109 PRO A CA 1
ATOM 874 C C . PRO A 1 109 ? -4.043 2.983 13.871 1.00 92.69 109 PRO A C 1
ATOM 876 O O . PRO A 1 109 ? -5.098 2.495 13.469 1.00 92.69 109 PRO A O 1
ATOM 879 N N . GLU A 1 110 ? -3.793 3.169 15.167 1.00 92.19 110 GLU A N 1
ATOM 880 C CA . GLU A 1 110 ? -4.707 2.746 16.241 1.00 92.19 110 GLU A CA 1
ATOM 881 C C . GLU A 1 110 ? -6.051 3.482 16.206 1.00 92.19 110 GLU A C 1
ATOM 883 O O . GLU A 1 110 ? -7.061 2.956 16.662 1.00 92.19 110 GLU A O 1
ATOM 888 N N . LYS A 1 111 ? -6.064 4.690 15.629 1.00 91.06 111 LYS A N 1
ATOM 889 C CA . LYS A 1 111 ? -7.258 5.532 15.485 1.00 91.06 111 LYS A CA 1
ATOM 890 C C . LYS A 1 111 ? -8.242 5.023 14.428 1.00 91.06 111 LYS A C 1
ATOM 892 O O . LYS A 1 111 ? -9.345 5.555 14.353 1.00 91.06 111 LYS A O 1
ATOM 897 N N . ALA A 1 112 ? -7.846 4.054 13.602 1.00 88.44 112 ALA A N 1
ATOM 898 C CA . ALA A 1 112 ? -8.720 3.496 12.579 1.00 88.44 112 ALA A CA 1
ATOM 899 C C . ALA A 1 112 ? -9.843 2.670 13.213 1.00 88.44 112 ALA A C 1
ATOM 901 O O . ALA A 1 112 ? -9.610 1.889 14.142 1.00 88.44 112 ALA A O 1
ATOM 902 N N . ASN A 1 113 ? -11.060 2.791 12.682 1.00 91.06 113 ASN A N 1
ATOM 903 C CA . ASN A 1 113 ? -12.171 1.936 13.091 1.00 91.06 113 ASN A CA 1
ATOM 904 C C . ASN A 1 113 ? -11.814 0.444 12.903 1.00 91.06 113 ASN A C 1
ATOM 906 O O . ASN A 1 113 ? -11.193 0.072 11.909 1.00 91.06 113 ASN A O 1
ATOM 910 N N . GLN A 1 114 ? -12.218 -0.435 13.829 1.00 91.94 114 GLN A N 1
ATOM 911 C CA . GLN A 1 114 ? -11.844 -1.861 13.787 1.00 91.94 114 GLN A CA 1
ATOM 912 C C . GLN A 1 114 ? -12.351 -2.593 12.535 1.00 91.94 114 GLN A C 1
ATOM 914 O O . GLN A 1 114 ? -11.645 -3.443 11.988 1.00 91.94 114 GLN A O 1
ATOM 919 N N . THR A 1 115 ? -13.544 -2.248 12.046 1.00 90.12 115 THR A N 1
ATOM 920 C CA . THR A 1 115 ? -14.096 -2.805 10.804 1.00 90.12 115 THR A CA 1
ATOM 921 C C . THR A 1 115 ? -13.276 -2.343 9.603 1.00 90.12 115 THR A C 1
ATOM 923 O O . THR A 1 115 ? -12.826 -3.183 8.821 1.00 90.12 115 THR A O 1
ATOM 926 N N . THR A 1 116 ? -13.002 -1.037 9.510 1.00 85.31 116 THR A N 1
ATOM 927 C CA . THR A 1 116 ? -12.143 -0.431 8.479 1.00 85.31 116 THR A CA 1
ATOM 928 C C . THR A 1 116 ? -10.755 -1.072 8.475 1.00 85.31 116 THR A C 1
ATOM 930 O O . THR A 1 116 ? -10.269 -1.535 7.445 1.00 85.31 116 THR A O 1
ATOM 933 N N . LYS A 1 117 ? -10.135 -1.192 9.654 1.00 91.00 117 LYS A N 1
ATOM 934 C CA . LYS A 1 117 ? -8.832 -1.833 9.843 1.00 91.00 117 LYS A CA 1
ATOM 935 C C . LYS A 1 117 ? -8.833 -3.264 9.310 1.00 91.00 117 LYS A C 1
ATOM 937 O O . LYS A 1 117 ? -7.950 -3.619 8.534 1.00 91.00 117 LYS A O 1
ATOM 942 N N . LYS A 1 118 ? -9.831 -4.079 9.668 1.00 91.62 118 LYS A N 1
ATOM 943 C CA . LYS A 1 118 ? -9.946 -5.462 9.179 1.00 91.62 118 LYS A CA 1
ATOM 944 C C . LYS A 1 118 ? -10.093 -5.522 7.655 1.00 91.62 118 LYS A C 1
ATOM 946 O O . LYS A 1 118 ? -9.436 -6.342 7.019 1.00 91.62 118 LYS A O 1
ATOM 951 N N . GLN A 1 119 ? -10.919 -4.656 7.069 1.00 89.50 119 GLN A N 1
ATOM 952 C CA . GLN A 1 119 ? -11.099 -4.583 5.615 1.00 89.50 119 GLN A CA 1
ATOM 953 C C . GLN A 1 119 ? -9.789 -4.231 4.902 1.00 89.50 119 GLN A C 1
ATOM 955 O O . GLN A 1 119 ? -9.398 -4.912 3.958 1.00 89.50 119 GLN A O 1
ATOM 960 N N . PHE A 1 120 ? -9.067 -3.225 5.392 1.00 90.88 120 PHE A N 1
ATOM 961 C CA . PHE A 1 120 ? -7.806 -2.784 4.793 1.00 90.88 120 PHE A CA 1
ATOM 962 C C . PHE A 1 120 ? -6.701 -3.821 4.929 1.00 90.88 120 PHE A C 1
ATOM 964 O O . PHE A 1 120 ? -5.974 -4.060 3.969 1.00 90.88 120 PHE A O 1
ATOM 971 N N . ILE A 1 121 ? -6.611 -4.497 6.075 1.00 92.81 121 ILE A N 1
ATOM 972 C CA . ILE A 1 121 ? -5.682 -5.617 6.253 1.00 92.81 121 ILE A CA 1
ATOM 973 C C . ILE A 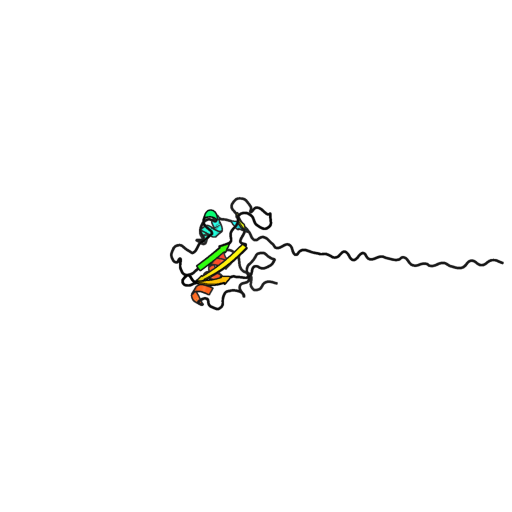1 121 ? -5.975 -6.722 5.236 1.00 92.81 121 ILE A C 1
ATOM 975 O O . ILE A 1 121 ? -5.044 -7.233 4.624 1.00 92.81 121 ILE A O 1
ATOM 979 N N . ASN A 1 122 ? -7.246 -7.062 5.002 1.00 91.38 122 ASN A N 1
ATOM 980 C CA . ASN A 1 122 ? -7.603 -8.081 4.014 1.00 91.38 122 ASN A CA 1
ATOM 981 C C . ASN A 1 122 ? -7.165 -7.690 2.595 1.00 91.38 122 ASN A C 1
ATOM 983 O O . ASN A 1 122 ? -6.567 -8.512 1.905 1.00 91.38 122 ASN A O 1
ATOM 987 N N . VAL A 1 123 ? -7.407 -6.442 2.178 1.00 90.44 123 VAL A N 1
ATOM 988 C CA . VAL A 1 123 ? -6.972 -5.940 0.862 1.00 90.44 123 VAL A CA 1
ATOM 989 C C . VAL A 1 123 ? -5.448 -5.988 0.740 1.00 90.44 123 VAL A C 1
ATOM 991 O O . VAL A 1 123 ? -4.917 -6.550 -0.215 1.00 90.44 123 VAL A O 1
ATOM 994 N N . LEU A 1 124 ? -4.724 -5.459 1.726 1.00 92.19 124 LEU A N 1
ATOM 995 C CA . LEU A 1 124 ? -3.262 -5.400 1.693 1.00 92.19 124 LEU A CA 1
ATOM 996 C C . LEU A 1 124 ? -2.607 -6.791 1.782 1.00 92.19 124 LEU A C 1
ATOM 998 O O . LEU A 1 124 ? -1.572 -7.012 1.157 1.00 92.19 124 LEU A O 1
ATOM 1002 N N . ASN A 1 125 ? -3.218 -7.742 2.496 1.00 92.81 125 ASN A N 1
ATOM 1003 C CA . ASN A 1 125 ? -2.795 -9.146 2.499 1.00 92.81 125 ASN A CA 1
ATOM 1004 C C . ASN A 1 125 ? -3.076 -9.836 1.162 1.00 92.81 125 ASN A C 1
ATOM 1006 O O . ASN A 1 125 ? -2.266 -10.646 0.727 1.00 92.81 125 ASN A O 1
ATOM 1010 N N . SER A 1 126 ? -4.193 -9.519 0.498 1.00 91.12 126 SER A N 1
ATOM 1011 C CA . SER A 1 126 ? -4.510 -10.084 -0.823 1.00 91.12 126 SER A CA 1
ATOM 1012 C C . SER A 1 126 ? -3.489 -9.684 -1.891 1.00 91.12 126 SER A C 1
ATOM 1014 O O . SER A 1 126 ? -3.252 -10.434 -2.831 1.00 91.12 126 SER A O 1
ATOM 1016 N N . LEU A 1 127 ? -2.853 -8.527 -1.690 1.00 91.12 127 LEU A N 1
ATOM 1017 C CA . LEU A 1 127 ? -1.762 -8.009 -2.503 1.00 91.12 127 LEU A CA 1
ATOM 1018 C C . LEU A 1 127 ? -0.381 -8.410 -1.980 1.00 91.12 127 LEU A C 1
ATOM 1020 O O . LEU A 1 127 ? 0.608 -7.917 -2.510 1.00 91.12 127 LEU A O 1
ATOM 1024 N N . ASP A 1 128 ? -0.278 -9.234 -0.932 1.00 94.94 128 ASP A N 1
ATOM 1025 C CA . ASP A 1 128 ? 0.993 -9.632 -0.312 1.00 94.94 128 ASP A CA 1
ATOM 1026 C C . ASP A 1 128 ? 1.916 -8.422 -0.046 1.00 94.94 128 ASP A C 1
ATOM 1028 O O . ASP A 1 128 ? 3.023 -8.303 -0.583 1.00 94.94 128 ASP A O 1
ATOM 1032 N N . LEU A 1 129 ? 1.386 -7.439 0.695 1.00 93.12 129 LEU A N 1
ATOM 1033 C CA . LEU A 1 129 ? 2.084 -6.198 1.054 1.00 93.12 129 LEU A CA 1
ATOM 1034 C C . LEU A 1 129 ? 2.481 -6.129 2.531 1.00 93.12 129 LEU A C 1
ATOM 1036 O O . LEU A 1 129 ? 3.271 -5.258 2.896 1.00 93.12 129 LEU A O 1
ATOM 1040 N N . LEU A 1 130 ? 1.938 -6.998 3.386 1.00 95.00 130 LEU A N 1
ATOM 1041 C CA . LEU A 1 130 ? 2.080 -6.899 4.838 1.00 95.00 130 LEU A CA 1
ATOM 1042 C C . LEU A 1 130 ? 2.957 -8.001 5.426 1.00 95.00 130 LEU A C 1
ATOM 1044 O O . LEU A 1 130 ? 2.941 -9.143 4.981 1.00 95.00 130 LEU A O 1
ATOM 1048 N N . VAL A 1 131 ? 3.660 -7.654 6.500 1.00 95.44 131 VAL A N 1
ATOM 1049 C CA . VAL A 1 131 ? 4.360 -8.586 7.391 1.00 95.44 131 VAL A CA 1
ATOM 1050 C C . VAL A 1 131 ? 4.028 -8.259 8.846 1.00 95.44 131 VAL A C 1
ATOM 1052 O O . VAL A 1 131 ? 3.763 -7.106 9.188 1.00 95.44 131 VAL A O 1
ATOM 1055 N N . ASP A 1 132 ? 4.044 -9.266 9.719 1.00 94.38 132 ASP A N 1
ATOM 1056 C CA . ASP A 1 132 ? 3.824 -9.070 11.156 1.00 94.38 132 ASP A CA 1
ATOM 1057 C C . ASP A 1 132 ? 5.133 -8.694 11.870 1.00 94.38 132 ASP A C 1
ATOM 1059 O O . ASP A 1 132 ? 5.866 -9.549 12.373 1.00 94.38 132 ASP A O 1
ATOM 1063 N N . GLY A 1 133 ? 5.430 -7.392 11.908 1.00 91.06 133 GLY A N 1
ATOM 1064 C CA . GLY A 1 133 ? 6.660 -6.847 12.472 1.00 91.06 133 GLY A CA 1
ATOM 1065 C C . GLY A 1 133 ? 7.811 -6.800 11.468 1.00 91.06 133 GLY A C 1
ATOM 1066 O O . GLY A 1 133 ? 8.192 -7.817 10.883 1.00 91.06 133 GLY A O 1
ATOM 1067 N N . CYS A 1 134 ? 8.436 -5.630 11.322 1.00 89.25 134 CYS A N 1
ATOM 1068 C CA . CYS A 1 134 ? 9.760 -5.570 10.703 1.00 89.25 134 CYS A CA 1
ATOM 1069 C C . CYS A 1 134 ? 10.777 -6.285 11.603 1.00 89.25 134 CYS A C 1
ATOM 1071 O O . CYS A 1 134 ? 10.870 -5.976 12.792 1.00 89.25 134 CYS A O 1
ATOM 1073 N N . ARG A 1 135 ? 11.533 -7.222 11.028 1.00 71.00 135 ARG A N 1
ATOM 1074 C CA . ARG A 1 135 ? 12.700 -7.835 11.672 1.00 71.00 135 ARG A CA 1
ATOM 1075 C C . ARG A 1 135 ? 13.952 -7.004 11.431 1.00 71.00 135 ARG A C 1
ATOM 1077 O O . ARG A 1 135 ? 14.032 -6.386 10.344 1.00 71.00 135 ARG A O 1
#

Foldseek 3Di:
DDDDDDDDDDDPPPPPPDPPPPPLQQAFAKDFQVLCVVLQFDRQVPQVDDDHDPDRQWHKRWDWACDDPNDGHDVRMTTTQWIWTGHRNRTQGTFDQASNRATALVRPRPPDDPVSNVVVVVSCVSRVRYDHDHD

Sequence (135 aa):
MKFLLSFIFAAFAMVMLLPSNAYAQEFLLQKPVVELQNAEFSAPRQANSFYPKDNQDTHIHLGVPTQYQNQVAKQGNVFVTYIAIKENKVNLGNLKRCNTGYFDLKTFPEKANQTTKKQFINVLNSLDLLVDGCR

Secondary structure (DSSP, 8-state):
-----------------------------EEEHHHHHHTTPPPGGGTT----TT-SSSEEEEE--SEETTEEPPTTEEE--EEEEEETTEEEEEPPBPTTS-EEGGGS-TTS-HHHHHHHHHHHHHTT-EESS--

Radius of gyration: 25.67 Å; chains: 1; bounding box: 103×33×37 Å